Protein AF-A0A4Q7KQJ1-F1 (afdb_monomer)

Structure (mmCIF, N/CA/C/O backbone):
data_AF-A0A4Q7KQJ1-F1
#
_entry.id   AF-A0A4Q7KQJ1-F1
#
loop_
_atom_site.group_PDB
_atom_site.id
_atom_site.type_symbol
_atom_site.label_atom_id
_atom_site.label_alt_id
_atom_site.label_comp_id
_atom_site.label_asym_id
_atom_site.label_entity_id
_atom_site.label_seq_id
_atom_site.pdbx_PDB_ins_code
_atom_site.Cartn_x
_atom_site.Cartn_y
_atom_site.Cartn_z
_atom_site.occupancy
_atom_site.B_iso_or_equiv
_atom_site.auth_seq_id
_atom_site.auth_comp_id
_atom_site.auth_asym_id
_a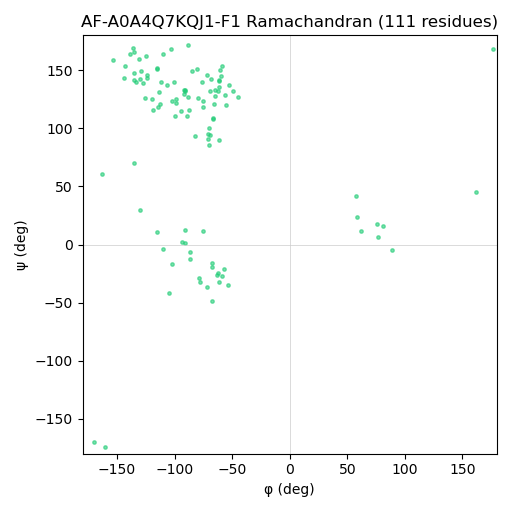tom_site.auth_atom_id
_atom_site.pdbx_PDB_model_num
ATOM 1 N N . MET A 1 1 ? -12.004 -11.099 1.642 1.00 87.38 1 MET A N 1
ATOM 2 C CA . MET A 1 1 ? -12.239 -9.748 2.227 1.00 87.38 1 MET A CA 1
ATOM 3 C C . MET A 1 1 ? -12.951 -8.860 1.208 1.00 87.38 1 MET A C 1
ATOM 5 O O . MET A 1 1 ? -12.922 -9.209 0.030 1.00 87.38 1 MET A O 1
ATOM 9 N N . ARG A 1 2 ? -13.606 -7.761 1.617 1.00 89.00 2 ARG A N 1
ATOM 10 C CA . ARG A 1 2 ? -14.163 -6.760 0.678 1.00 89.00 2 ARG A CA 1
ATOM 11 C C . ARG A 1 2 ? -13.246 -5.551 0.578 1.00 89.00 2 ARG A C 1
ATOM 13 O O . ARG A 1 2 ? -12.726 -5.112 1.598 1.00 89.00 2 ARG A O 1
ATOM 20 N N . LEU A 1 3 ? -13.080 -5.032 -0.637 1.00 92.94 3 LEU A N 1
ATOM 21 C CA . LEU A 1 3 ? -12.231 -3.882 -0.924 1.00 92.94 3 LEU A CA 1
ATOM 22 C C . LEU A 1 3 ? -13.070 -2.639 -1.218 1.00 92.94 3 LEU A C 1
ATOM 24 O O . LEU A 1 3 ? -14.028 -2.698 -1.988 1.00 92.94 3 LEU A O 1
ATOM 28 N N . THR A 1 4 ? -12.647 -1.512 -0.661 1.00 94.69 4 THR A N 1
ATOM 29 C CA . THR A 1 4 ? -13.136 -0.175 -0.997 1.00 94.69 4 THR A CA 1
ATOM 30 C C . THR A 1 4 ? -11.985 0.597 -1.626 1.00 94.69 4 THR A C 1
ATOM 32 O O . THR A 1 4 ? -10.957 0.797 -0.984 1.00 94.69 4 THR A O 1
ATOM 35 N N . PHE A 1 5 ? -12.137 1.016 -2.882 1.00 94.69 5 PHE A N 1
ATOM 36 C CA . PHE A 1 5 ? -11.133 1.827 -3.574 1.00 94.69 5 PHE A CA 1
ATOM 37 C C . PHE A 1 5 ? -10.983 3.192 -2.898 1.00 94.69 5 PHE A C 1
ATOM 39 O O . PHE A 1 5 ? -11.978 3.890 -2.708 1.00 94.69 5 PHE A O 1
ATOM 46 N N . LEU A 1 6 ? -9.746 3.565 -2.563 1.00 95.50 6 LEU A N 1
ATOM 47 C CA . LEU A 1 6 ? -9.429 4.875 -1.990 1.00 95.50 6 LEU A CA 1
ATOM 48 C C . LEU A 1 6 ? -8.756 5.794 -3.007 1.00 95.50 6 LEU A C 1
ATOM 50 O O . LEU A 1 6 ? -9.094 6.970 -3.095 1.00 95.50 6 LEU A O 1
ATOM 54 N N . GLY A 1 7 ? -7.831 5.259 -3.802 1.00 94.31 7 GLY A N 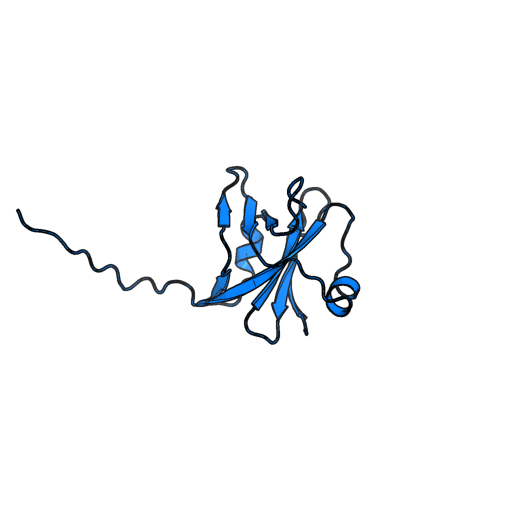1
ATOM 55 C CA . GLY A 1 7 ? -7.110 6.051 -4.789 1.00 94.31 7 GLY A CA 1
ATOM 56 C C . GLY A 1 7 ? -6.048 5.254 -5.529 1.00 94.31 7 GLY A C 1
ATOM 57 O O . GLY A 1 7 ? -5.696 4.139 -5.143 1.00 94.31 7 GLY A O 1
ATOM 58 N N . LYS A 1 8 ? -5.528 5.841 -6.607 1.00 93.25 8 LYS A N 1
ATOM 59 C CA . LYS A 1 8 ? -4.413 5.294 -7.382 1.00 93.25 8 LYS A CA 1
ATOM 60 C C . LYS A 1 8 ? -3.500 6.402 -7.875 1.00 93.25 8 LYS A C 1
ATOM 62 O O . LYS A 1 8 ? -3.954 7.514 -8.130 1.00 93.25 8 LYS A O 1
ATOM 67 N N . GLU A 1 9 ? -2.242 6.060 -8.096 1.00 90.62 9 GLU A N 1
ATOM 68 C CA . GLU A 1 9 ? -1.250 6.937 -8.708 1.00 90.62 9 GLU A CA 1
ATOM 69 C C . GLU A 1 9 ? -0.745 6.285 -9.992 1.00 90.62 9 GLU A C 1
ATOM 71 O O . GLU A 1 9 ? -0.271 5.155 -9.966 1.00 90.62 9 GLU A O 1
ATOM 76 N N . THR A 1 10 ? -0.827 6.978 -11.125 1.00 80.88 10 THR A N 1
ATOM 77 C CA . THR A 1 10 ? -0.357 6.439 -12.409 1.00 80.88 10 THR A CA 1
ATOM 78 C C . THR A 1 10 ? 1.024 7.005 -12.724 1.00 80.88 10 THR A C 1
ATOM 80 O O . THR A 1 10 ? 1.161 8.197 -12.995 1.00 80.88 10 THR A O 1
ATOM 83 N N . GLN A 1 11 ? 2.058 6.162 -12.676 1.00 69.88 11 GLN A N 1
ATOM 84 C CA . GLN A 1 11 ? 3.443 6.529 -13.003 1.00 69.88 11 GLN A CA 1
ATOM 85 C C . GLN A 1 11 ? 4.163 5.368 -13.693 1.00 69.88 11 GLN A C 1
ATOM 87 O O . GLN A 1 11 ? 3.950 4.210 -13.350 1.00 69.88 11 GLN A O 1
ATOM 92 N N . GLY A 1 12 ? 5.028 5.680 -14.666 1.00 63.44 12 GLY A N 1
ATOM 93 C CA . GLY A 1 12 ? 5.982 4.713 -15.228 1.00 63.44 12 GLY A CA 1
ATOM 94 C C . GLY A 1 12 ? 5.374 3.450 -15.853 1.00 63.44 12 GLY A C 1
ATOM 95 O O . GLY A 1 12 ? 6.054 2.434 -15.915 1.00 63.44 12 GLY A O 1
ATOM 96 N N . GLY A 1 13 ? 4.108 3.489 -16.289 1.00 67.81 13 GLY A N 1
ATOM 97 C CA . GLY A 1 13 ? 3.401 2.335 -16.864 1.00 67.81 13 GLY A CA 1
ATOM 98 C C . GLY A 1 13 ? 2.669 1.442 -15.854 1.00 67.81 13 GLY A C 1
ATOM 99 O O . GLY A 1 13 ? 1.947 0.545 -16.281 1.00 67.81 13 GLY A O 1
ATOM 100 N N . GLY A 1 14 ? 2.797 1.715 -14.551 1.00 74.25 14 GLY A N 1
ATOM 101 C CA . GLY A 1 14 ? 2.043 1.055 -13.481 1.00 74.25 14 GLY A CA 1
ATOM 102 C C . GLY A 1 14 ? 0.911 1.922 -12.925 1.00 74.25 14 GLY A C 1
ATOM 103 O O . GLY A 1 14 ? 0.809 3.123 -13.206 1.00 74.25 14 GLY A O 1
ATOM 104 N N . SER A 1 15 ? 0.041 1.314 -12.125 1.00 85.50 15 SER A N 1
ATOM 105 C CA . SER A 1 15 ? -1.009 2.012 -11.374 1.00 85.50 15 SER A CA 1
ATOM 106 C C . SER A 1 15 ? -1.088 1.504 -9.932 1.00 85.50 15 SER A C 1
ATOM 108 O O . SER A 1 15 ? -2.080 0.861 -9.573 1.00 85.50 15 SER A O 1
ATOM 110 N N . PRO A 1 16 ? -0.079 1.812 -9.087 1.00 91.75 16 PRO A N 1
ATOM 111 C CA . PRO A 1 16 ? -0.170 1.612 -7.647 1.00 91.75 16 PRO A CA 1
ATOM 112 C C . PRO A 1 16 ? -1.511 2.096 -7.101 1.00 91.75 16 PRO A C 1
ATOM 114 O O . PRO A 1 16 ? -1.923 3.232 -7.352 1.00 91.75 16 PRO A O 1
ATOM 117 N N . THR A 1 17 ? -2.200 1.217 -6.381 1.00 94.19 17 THR A N 1
ATOM 118 C CA . THR A 1 17 ? -3.589 1.418 -5.964 1.00 94.19 17 THR A CA 1
ATOM 119 C C . THR A 1 17 ? -3.750 1.080 -4.490 1.00 94.19 17 THR A C 1
ATOM 121 O O . THR A 1 17 ? -3.178 0.111 -3.988 1.00 94.19 17 THR A O 1
ATOM 124 N N . LEU A 1 18 ? -4.540 1.892 -3.795 1.00 95.81 18 LEU A N 1
ATOM 125 C CA . LEU A 1 18 ? -4.836 1.754 -2.381 1.00 95.81 18 LEU A CA 1
ATOM 126 C C . LEU A 1 18 ? -6.312 1.405 -2.175 1.00 95.81 18 LEU A C 1
ATOM 128 O O . LEU A 1 18 ? -7.207 2.077 -2.697 1.00 95.81 18 LEU A O 1
ATOM 132 N N . PHE A 1 19 ? -6.551 0.384 -1.357 1.00 95.69 19 PHE A N 1
ATOM 133 C CA . PHE A 1 19 ? -7.881 -0.055 -0.957 1.00 95.69 19 PHE A CA 1
ATOM 134 C C . PHE A 1 19 ? -7.984 -0.145 0.566 1.00 95.69 19 PHE A C 1
ATOM 136 O O . PHE A 1 19 ? -7.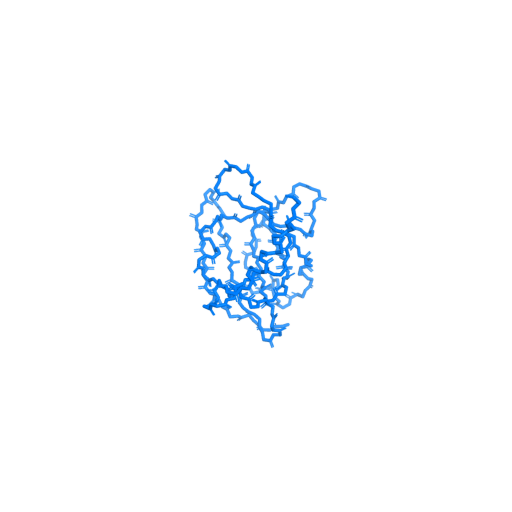081 -0.672 1.216 1.00 95.69 19 PHE A O 1
ATOM 143 N N . ALA A 1 20 ? -9.107 0.289 1.135 1.00 96.12 20 ALA A N 1
ATOM 144 C CA . ALA A 1 20 ? -9.518 -0.102 2.481 1.00 96.12 20 ALA A CA 1
ATOM 145 C C . A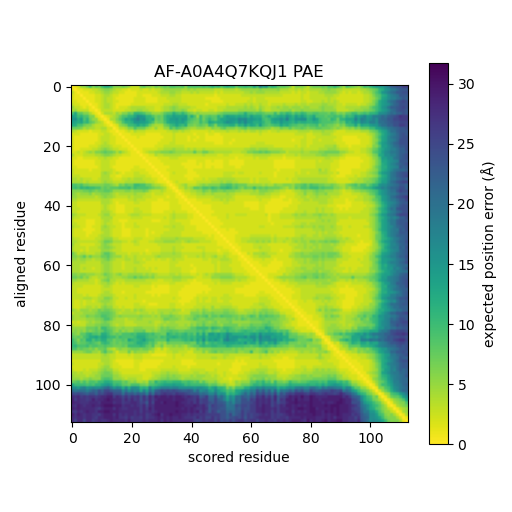LA A 1 20 ? -10.182 -1.481 2.450 1.00 96.12 20 ALA A C 1
ATOM 147 O O . ALA A 1 20 ? -10.808 -1.856 1.456 1.00 96.12 20 ALA A O 1
ATOM 148 N N . THR A 1 21 ? -10.074 -2.222 3.548 1.00 94.75 21 THR A N 1
ATOM 149 C CA . THR A 1 21 ? -10.794 -3.483 3.736 1.00 94.75 21 THR A CA 1
ATOM 150 C C . THR A 1 21 ? -11.885 -3.352 4.793 1.00 94.75 21 THR A C 1
ATOM 152 O O . THR A 1 21 ? -11.862 -2.468 5.651 1.00 94.75 21 THR A O 1
ATOM 155 N N . ASP A 1 22 ? -12.810 -4.309 4.810 1.00 93.06 22 ASP A N 1
ATOM 156 C CA . ASP A 1 22 ? -13.804 -4.449 5.876 1.00 93.06 22 ASP A CA 1
ATOM 157 C C . ASP A 1 22 ? -13.250 -5.039 7.190 1.00 93.06 22 ASP A C 1
ATOM 159 O O . ASP A 1 22 ? -14.022 -5.393 8.082 1.00 93.06 22 ASP A O 1
ATOM 163 N N . ARG A 1 23 ? -11.920 -5.145 7.341 1.00 92.75 23 ARG A N 1
ATOM 164 C CA . ARG A 1 23 ? -11.252 -5.789 8.489 1.00 92.75 23 ARG A CA 1
ATOM 165 C C . ARG A 1 23 ? -10.153 -4.937 9.138 1.00 92.75 23 ARG A C 1
ATOM 167 O O . ARG A 1 23 ? -9.228 -5.489 9.724 1.00 92.75 23 ARG A O 1
ATOM 174 N N . GLN A 1 24 ? -10.272 -3.606 9.086 1.00 93.44 24 GLN A N 1
ATOM 175 C CA . GLN A 1 24 ? -9.282 -2.666 9.654 1.00 93.44 24 GLN A CA 1
ATOM 176 C C . GLN A 1 24 ? -7.869 -2.873 9.076 1.00 93.44 24 GLN A C 1
ATOM 178 O O . GLN A 1 24 ? -6.857 -2.824 9.780 1.00 93.44 24 GLN A O 1
ATOM 183 N N . SER A 1 25 ? -7.797 -3.097 7.768 1.00 95.94 25 SER A N 1
ATOM 184 C CA . SER A 1 25 ? -6.547 -3.183 7.022 1.00 95.94 25 SER A CA 1
ATOM 185 C C . SER A 1 25 ? -6.644 -2.399 5.719 1.00 95.94 25 SER A C 1
ATOM 187 O O . SER A 1 25 ? -7.726 -1.992 5.287 1.00 95.94 25 SER A O 1
ATOM 189 N N . TYR A 1 26 ? -5.488 -2.171 5.114 1.00 96.69 26 TYR A N 1
ATOM 190 C CA . TYR A 1 26 ? -5.359 -1.677 3.757 1.00 96.69 26 TYR A CA 1
ATOM 191 C C . TYR A 1 26 ? -4.772 -2.773 2.883 1.00 96.69 26 TYR A C 1
ATOM 193 O O . TYR A 1 26 ? -3.835 -3.457 3.296 1.00 96.69 26 TYR A O 1
ATOM 201 N N . VAL A 1 27 ? -5.288 -2.901 1.666 1.00 95.69 27 VAL A N 1
ATOM 202 C CA . VAL A 1 27 ? -4.610 -3.626 0.592 1.00 95.69 27 VAL A CA 1
ATOM 203 C C . VAL A 1 27 ? -3.922 -2.597 -0.288 1.00 95.69 27 VAL A C 1
ATOM 205 O O . VAL A 1 27 ? -4.550 -1.652 -0.769 1.00 95.69 27 VAL A O 1
ATOM 208 N N . VAL A 1 28 ? -2.620 -2.778 -0.477 1.00 95.56 28 VAL A N 1
ATOM 209 C CA . VAL A 1 28 ? -1.769 -1.867 -1.235 1.00 95.56 28 VAL A CA 1
ATOM 210 C C . VAL A 1 28 ? -1.177 -2.623 -2.410 1.00 95.56 28 VAL A C 1
ATOM 212 O O . VAL A 1 28 ? -0.403 -3.561 -2.224 1.00 95.56 28 VAL A O 1
ATOM 215 N N . GLN A 1 29 ? -1.544 -2.205 -3.614 1.00 94.00 29 GLN A N 1
ATOM 216 C CA . GLN A 1 29 ? -0.946 -2.648 -4.865 1.00 94.00 29 GLN A CA 1
ATOM 217 C C . GLN A 1 29 ? 0.194 -1.701 -5.235 1.00 94.00 29 GLN A C 1
ATOM 219 O O . GLN A 1 29 ? 0.028 -0.480 -5.212 1.00 94.00 29 GLN A O 1
ATOM 224 N N . GLY A 1 30 ? 1.336 -2.264 -5.612 1.00 93.38 30 GLY A N 1
ATOM 225 C CA . GLY A 1 30 ? 2.493 -1.503 -6.067 1.00 93.38 30 GLY A CA 1
ATOM 226 C C . GLY A 1 30 ? 3.459 -2.362 -6.871 1.00 93.38 30 GLY A C 1
ATOM 227 O O . GLY A 1 30 ? 3.189 -3.530 -7.161 1.00 93.38 30 GLY A O 1
ATOM 228 N N . TRP A 1 31 ? 4.600 -1.786 -7.234 1.00 93.00 31 TRP A N 1
ATOM 229 C CA . TRP A 1 31 ? 5.612 -2.489 -8.017 1.00 93.00 31 TRP A CA 1
ATOM 230 C C . TRP A 1 31 ? 6.254 -3.612 -7.205 1.00 93.00 31 TRP A C 1
ATOM 232 O O . TRP A 1 31 ? 6.490 -3.479 -5.999 1.00 93.00 31 TRP A O 1
ATOM 242 N N . LYS A 1 32 ? 6.550 -4.728 -7.876 1.00 91.94 32 LYS A N 1
ATOM 243 C CA . LYS A 1 32 ? 7.303 -5.835 -7.283 1.00 91.94 32 LYS A CA 1
ATOM 244 C C . LYS A 1 32 ? 8.701 -5.366 -6.898 1.00 91.94 32 LYS A C 1
ATOM 246 O O . LYS A 1 32 ? 9.419 -4.788 -7.708 1.00 91.94 32 LYS A O 1
ATOM 251 N N . VAL A 1 33 ? 9.104 -5.700 -5.680 1.00 91.69 33 VAL A N 1
ATOM 252 C CA . VAL A 1 33 ? 10.499 -5.609 -5.251 1.00 91.69 33 VAL A CA 1
ATOM 253 C C . VAL A 1 33 ? 11.147 -6.961 -5.533 1.00 91.69 33 VAL A C 1
ATOM 255 O O . VAL A 1 33 ? 10.585 -7.997 -5.176 1.00 91.69 33 VAL A O 1
ATOM 258 N N . SER A 1 34 ? 12.300 -6.969 -6.203 1.00 89.19 34 SER A N 1
ATOM 259 C CA . SER A 1 34 ? 12.978 -8.205 -6.613 1.00 89.19 34 SER A CA 1
ATOM 260 C C . SER A 1 34 ? 13.113 -9.201 -5.459 1.00 89.19 34 SER A C 1
ATOM 262 O O . SER A 1 34 ? 13.525 -8.831 -4.360 1.00 89.19 34 SER A O 1
ATOM 264 N N . GLU A 1 35 ? 12.756 -10.460 -5.732 1.00 85.12 35 GLU A N 1
ATOM 265 C CA . GLU A 1 35 ? 12.838 -11.602 -4.803 1.00 85.12 35 GLU A CA 1
ATOM 266 C C . GLU A 1 35 ? 11.988 -11.484 -3.525 1.00 85.12 35 GLU A C 1
ATOM 268 O O . GLU A 1 35 ? 12.127 -12.292 -2.607 1.00 85.12 35 GLU A O 1
ATOM 273 N N . ARG A 1 36 ? 11.075 -10.507 -3.452 1.00 88.56 36 ARG A N 1
ATOM 274 C CA . ARG A 1 36 ? 10.250 -10.254 -2.267 1.00 88.56 36 ARG A CA 1
ATOM 275 C C . ARG A 1 36 ? 8.769 -10.239 -2.624 1.00 88.56 36 ARG A C 1
ATOM 277 O O . ARG A 1 36 ? 8.328 -9.498 -3.497 1.00 88.56 36 ARG A O 1
ATOM 284 N N . THR A 1 37 ? 7.987 -11.051 -1.921 1.00 88.38 37 THR A N 1
ATOM 285 C CA . THR A 1 37 ? 6.518 -11.087 -2.043 1.00 88.38 37 THR A CA 1
ATOM 286 C C . THR A 1 37 ? 5.822 -10.357 -0.898 1.00 88.38 37 THR A C 1
ATOM 288 O O . THR A 1 37 ? 4.651 -10.009 -1.012 1.00 88.38 37 THR A O 1
ATOM 291 N N . ASP A 1 38 ? 6.549 -10.097 0.186 1.00 93.81 38 ASP A N 1
ATOM 292 C CA . ASP A 1 38 ? 6.101 -9.473 1.431 1.00 93.81 38 ASP A CA 1
ATOM 293 C C . ASP A 1 38 ? 6.258 -7.946 1.429 1.00 93.81 38 ASP A C 1
ATOM 295 O O . ASP A 1 38 ? 6.160 -7.291 2.469 1.00 93.81 38 ASP A O 1
ATOM 299 N N . CYS A 1 39 ? 6.525 -7.353 0.266 1.00 95.69 39 CYS A N 1
ATOM 300 C CA . CYS A 1 39 ? 6.592 -5.911 0.120 1.00 95.69 39 CYS A CA 1
ATOM 301 C C . CYS A 1 39 ? 6.272 -5.440 -1.296 1.00 95.69 39 CYS A C 1
ATOM 303 O O . CYS A 1 39 ? 6.434 -6.171 -2.273 1.00 95.69 39 CYS A O 1
ATOM 305 N N . VAL A 1 40 ? 5.890 -4.173 -1.379 1.00 95.12 40 VAL A N 1
ATOM 306 C CA . VAL A 1 40 ? 5.628 -3.441 -2.619 1.00 95.12 40 VAL A CA 1
ATOM 307 C C . VAL A 1 40 ? 6.395 -2.129 -2.603 1.00 95.12 40 VAL A C 1
ATOM 309 O O . VAL A 1 40 ? 6.587 -1.535 -1.541 1.00 95.12 40 VAL A O 1
ATOM 312 N N . GLU A 1 41 ? 6.803 -1.647 -3.769 1.00 95.38 41 GLU A N 1
ATOM 313 C CA . GLU A 1 41 ? 7.213 -0.256 -3.933 1.00 95.38 41 GLU A CA 1
ATOM 314 C C . GLU A 1 41 ? 6.005 0.593 -4.352 1.00 95.38 41 GLU A C 1
ATOM 316 O O . GLU A 1 41 ? 5.243 0.214 -5.243 1.00 95.38 41 GLU A O 1
ATOM 321 N N . ILE A 1 42 ? 5.816 1.740 -3.699 1.00 95.00 42 ILE A N 1
ATOM 322 C CA . ILE A 1 42 ? 4.704 2.667 -3.938 1.00 95.00 42 ILE A CA 1
ATOM 323 C C . ILE A 1 42 ? 5.194 4.116 -4.005 1.00 95.00 42 ILE A C 1
ATOM 325 O O . ILE A 1 42 ? 6.132 4.477 -3.297 1.00 95.00 42 ILE A O 1
ATOM 329 N N . PRO A 1 43 ? 4.570 4.990 -4.809 1.00 94.38 43 PRO A N 1
ATOM 330 C CA . PRO A 1 43 ? 4.916 6.404 -4.823 1.00 94.38 43 PRO A CA 1
ATOM 331 C C . PRO A 1 43 ? 4.427 7.069 -3.532 1.00 94.38 43 PRO A C 1
ATOM 333 O O . PRO A 1 43 ? 3.350 6.742 -3.034 1.00 94.38 43 PRO A O 1
ATOM 336 N N . GLN A 1 44 ? 5.166 8.059 -3.022 1.00 92.12 44 GLN A N 1
ATOM 337 C CA . GLN A 1 44 ? 4.799 8.762 -1.782 1.00 92.12 44 GLN A CA 1
ATOM 338 C C . GLN A 1 44 ? 3.372 9.329 -1.804 1.00 92.12 44 GLN A C 1
ATOM 340 O O . GLN A 1 44 ? 2.672 9.304 -0.796 1.00 92.12 44 GLN A O 1
ATOM 345 N N . ARG A 1 45 ? 2.921 9.790 -2.980 1.00 92.56 45 ARG A N 1
ATOM 346 C CA . ARG A 1 45 ? 1.597 10.393 -3.173 1.00 92.56 45 ARG A CA 1
ATOM 347 C C . ARG A 1 45 ? 0.459 9.417 -2.898 1.00 92.56 45 ARG A C 1
ATOM 349 O O . ARG A 1 45 ? -0.606 9.855 -2.479 1.00 92.56 45 ARG A O 1
ATOM 356 N N . LEU A 1 46 ? 0.698 8.111 -3.045 1.00 94.81 46 LEU A N 1
ATOM 357 C CA . LEU A 1 46 ? -0.319 7.097 -2.783 1.00 94.81 46 LEU A CA 1
ATOM 358 C C . LEU A 1 46 ? -0.784 7.124 -1.318 1.00 94.81 46 LEU A C 1
ATOM 360 O O . LEU A 1 46 ? -1.957 6.891 -1.043 1.00 94.81 46 LEU A O 1
ATOM 364 N N . LEU A 1 47 ? 0.112 7.469 -0.385 1.00 93.25 47 LEU A N 1
ATOM 365 C CA . LEU A 1 47 ? -0.208 7.575 1.042 1.00 93.25 47 LEU A CA 1
ATOM 366 C C . LEU A 1 47 ? -1.166 8.736 1.352 1.00 93.25 47 LEU A C 1
ATOM 368 O O . LEU A 1 47 ? -1.831 8.710 2.382 1.00 93.25 47 LEU A O 1
ATOM 372 N N . GLY A 1 48 ? -1.290 9.721 0.457 1.00 93.81 48 GLY A N 1
ATOM 373 C CA . GLY A 1 48 ? -2.264 10.806 0.589 1.00 93.81 48 GLY A CA 1
ATOM 374 C C . GLY A 1 48 ? -3.723 10.353 0.458 1.00 93.81 48 GLY A C 1
ATOM 375 O O . GLY A 1 48 ? -4.615 11.090 0.860 1.00 93.81 48 GLY A O 1
ATOM 376 N N . HIS A 1 49 ? -3.968 9.144 -0.064 1.00 96.31 49 HIS A N 1
ATOM 377 C CA . HIS A 1 49 ? -5.308 8.557 -0.199 1.00 96.31 49 HIS A CA 1
ATOM 378 C C . HIS A 1 49 ? -5.725 7.711 1.012 1.00 96.31 49 HIS A C 1
ATOM 380 O O . HIS A 1 49 ? -6.804 7.122 1.000 1.00 96.31 49 HIS A O 1
ATOM 386 N N . LEU A 1 50 ? -4.884 7.601 2.047 1.00 95.81 50 LEU A N 1
ATOM 387 C CA . LEU A 1 50 ? -5.262 6.923 3.290 1.00 95.81 50 LEU A CA 1
ATOM 388 C C . LEU A 1 50 ? -6.464 7.617 3.933 1.00 95.81 50 LEU A C 1
ATOM 390 O O . LEU A 1 50 ? -6.638 8.832 3.822 1.00 95.81 50 LEU A O 1
ATOM 394 N N . GLU A 1 51 ? -7.281 6.852 4.656 1.00 95.12 51 GLU A N 1
ATOM 395 C CA . GLU A 1 51 ? -8.399 7.453 5.378 1.00 95.12 51 GLU A CA 1
ATOM 396 C C . GLU A 1 51 ? -7.876 8.464 6.421 1.00 95.12 51 GLU A C 1
ATOM 398 O O . GLU A 1 51 ? -6.862 8.196 7.084 1.00 95.12 51 GLU A O 1
ATOM 403 N N . PRO A 1 52 ? -8.547 9.616 6.602 1.00 93.44 52 PRO A N 1
ATOM 404 C CA . PRO A 1 52 ? -8.093 10.651 7.524 1.00 93.44 52 PRO A CA 1
ATOM 405 C C . PRO A 1 52 ? -7.829 10.122 8.938 1.00 93.44 52 PRO A C 1
ATOM 407 O O . PRO A 1 52 ? -8.616 9.352 9.488 1.00 93.44 52 PRO A O 1
ATOM 410 N N . GLY A 1 53 ? -6.719 10.559 9.540 1.00 93.00 53 GLY A N 1
ATOM 411 C CA . GLY A 1 53 ? -6.331 10.161 10.897 1.00 93.00 53 GLY A CA 1
ATOM 412 C C . GLY A 1 53 ? -5.756 8.747 11.004 1.00 93.00 53 GLY A C 1
ATOM 413 O O . GLY A 1 53 ? -5.719 8.185 12.099 1.00 93.00 53 GLY A O 1
ATOM 414 N N . THR A 1 54 ? -5.317 8.148 9.894 1.00 94.69 54 THR A N 1
ATOM 415 C CA . THR A 1 54 ? -4.817 6.769 9.872 1.00 94.69 54 THR A CA 1
ATOM 416 C C . THR A 1 54 ? -3.472 6.662 9.159 1.00 94.69 54 THR A C 1
ATOM 418 O O . THR A 1 54 ? -3.086 7.533 8.383 1.00 94.69 54 THR A O 1
ATOM 421 N N . CYS A 1 55 ? -2.746 5.582 9.428 1.00 93.88 55 CYS A N 1
ATOM 422 C CA . CYS A 1 55 ? -1.498 5.234 8.767 1.00 93.88 55 CYS A CA 1
ATOM 423 C C . CYS A 1 55 ? -1.432 3.730 8.461 1.00 93.88 55 CYS A C 1
ATOM 425 O O . CYS A 1 55 ? -2.204 2.922 8.991 1.00 93.88 55 CYS A O 1
ATOM 427 N N . VAL A 1 56 ? -0.503 3.347 7.582 1.00 95.12 56 VAL A N 1
ATOM 428 C CA . VAL A 1 56 ? -0.216 1.937 7.283 1.00 95.12 56 VAL A CA 1
ATOM 429 C C . VAL A 1 56 ? 0.606 1.299 8.403 1.00 95.12 56 VAL A C 1
ATOM 431 O O . VAL A 1 56 ? 1.514 1.903 8.967 1.00 95.12 56 VAL A O 1
ATOM 434 N N . GLY A 1 57 ? 0.284 0.053 8.733 1.00 91.44 57 GLY A N 1
ATOM 435 C CA . GLY A 1 57 ? 0.857 -0.665 9.866 1.00 91.44 57 GLY A CA 1
ATOM 436 C C . GLY A 1 57 ? 2.168 -1.398 9.597 1.00 91.44 57 GLY A C 1
ATOM 437 O O . GLY A 1 57 ? 2.736 -1.920 10.559 1.00 91.44 57 GLY A O 1
ATOM 438 N N . GLY A 1 58 ? 2.623 -1.436 8.342 1.00 90.88 58 GLY A N 1
ATOM 439 C CA . GLY A 1 58 ? 3.868 -2.066 7.901 1.00 90.88 58 GLY A CA 1
ATOM 440 C C . GLY A 1 58 ? 5.085 -1.140 7.955 1.00 90.88 58 GLY A C 1
ATOM 441 O O . GLY A 1 58 ? 4.961 0.062 8.188 1.00 90.88 58 GLY A O 1
ATOM 442 N N . SER A 1 59 ? 6.274 -1.698 7.726 1.00 93.69 59 SER A N 1
ATOM 443 C CA . SER A 1 59 ? 7.507 -0.913 7.660 1.00 93.69 59 SER A CA 1
ATOM 444 C C . SER A 1 59 ? 7.569 -0.165 6.332 1.00 93.69 59 SER A C 1
ATOM 446 O O . SER A 1 59 ? 7.531 -0.786 5.271 1.00 93.69 59 SER A O 1
ATOM 448 N N . LEU A 1 60 ? 7.705 1.157 6.399 1.00 94.62 60 LEU A N 1
ATOM 449 C CA . LEU A 1 60 ? 7.973 2.028 5.256 1.00 94.62 60 LEU A CA 1
ATOM 450 C C . LEU A 1 60 ? 9.468 2.349 5.208 1.00 94.62 60 LEU A C 1
ATOM 452 O O . LEU A 1 60 ? 10.017 2.900 6.161 1.00 94.62 60 LEU A O 1
ATOM 456 N N . ARG A 1 61 ? 10.127 2.019 4.097 1.00 95.75 61 ARG A N 1
ATOM 457 C CA . ARG A 1 61 ? 11.512 2.416 3.811 1.00 95.75 61 ARG A CA 1
ATOM 458 C C . ARG A 1 61 ? 11.527 3.383 2.635 1.00 95.75 61 ARG A C 1
ATOM 460 O O . ARG A 1 61 ? 11.097 3.006 1.550 1.00 95.75 61 ARG A O 1
ATOM 467 N N . ASP A 1 62 ? 12.052 4.586 2.842 1.00 94.81 62 ASP A N 1
ATOM 468 C CA . ASP A 1 62 ? 12.283 5.549 1.759 1.00 94.81 62 ASP A CA 1
ATOM 469 C C . ASP A 1 62 ? 13.346 5.014 0.786 1.00 94.81 62 ASP A C 1
ATOM 471 O O . ASP A 1 62 ? 14.392 4.508 1.205 1.00 94.81 62 ASP A O 1
ATOM 475 N N . THR A 1 63 ? 13.067 5.092 -0.513 1.00 93.25 63 THR A N 1
ATOM 476 C CA . THR A 1 63 ? 14.014 4.722 -1.575 1.00 93.25 63 THR A CA 1
ATOM 477 C C . THR A 1 63 ? 14.936 5.876 -1.973 1.00 93.25 63 THR A C 1
ATOM 479 O O . THR A 1 63 ? 15.898 5.662 -2.712 1.00 93.25 63 THR A O 1
ATOM 482 N N . GLY A 1 64 ? 14.632 7.103 -1.537 1.00 92.94 64 GLY A N 1
ATOM 483 C CA . GLY A 1 64 ? 15.291 8.339 -1.959 1.00 92.94 64 GLY A CA 1
ATOM 484 C C . GLY A 1 64 ? 14.865 8.824 -3.349 1.00 92.94 64 GLY A C 1
ATOM 485 O O . GLY A 1 64 ? 15.452 9.765 -3.877 1.00 92.94 64 GLY A O 1
ATOM 486 N N . ARG A 1 65 ? 13.863 8.186 -3.972 1.00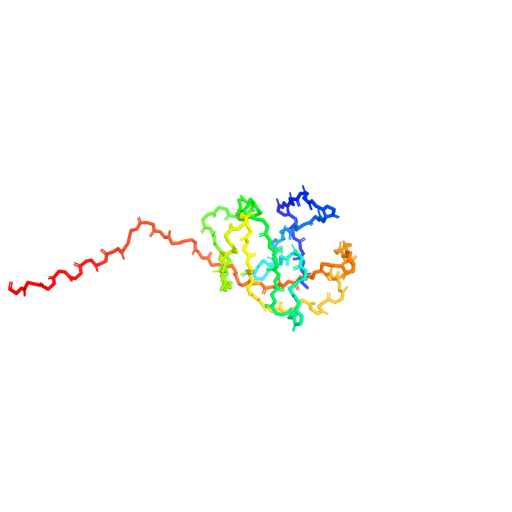 89.75 65 ARG A N 1
ATOM 487 C CA . ARG A 1 65 ? 13.397 8.486 -5.343 1.00 89.75 65 ARG A CA 1
ATOM 488 C C . ARG A 1 65 ? 11.968 9.029 -5.390 1.00 89.75 65 ARG A C 1
ATOM 490 O O . ARG A 1 65 ? 11.377 9.121 -6.461 1.00 89.75 65 ARG A O 1
ATOM 497 N N . GLY A 1 66 ? 11.400 9.375 -4.234 1.00 90.44 66 GLY A N 1
ATOM 498 C CA . GLY A 1 66 ? 9.990 9.757 -4.107 1.00 90.44 66 GLY A CA 1
ATOM 499 C C . GLY A 1 66 ? 9.027 8.564 -4.037 1.00 90.44 66 GLY A C 1
ATOM 500 O O . GLY A 1 66 ? 7.818 8.739 -4.216 1.00 90.44 66 GLY A O 1
ATOM 501 N N . SER A 1 67 ? 9.554 7.368 -3.769 1.00 93.69 67 SER A N 1
ATOM 502 C CA . SER A 1 67 ? 8.810 6.137 -3.512 1.00 93.69 67 SER A CA 1
ATOM 503 C C . SER A 1 67 ? 9.215 5.527 -2.168 1.00 93.69 67 SER A C 1
ATOM 505 O O . SER A 1 67 ? 10.262 5.842 -1.605 1.00 93.69 67 SER A O 1
ATOM 507 N N . PHE A 1 68 ? 8.376 4.634 -1.656 1.00 95.50 68 PHE A N 1
ATOM 508 C CA . PHE A 1 68 ? 8.635 3.848 -0.461 1.00 95.50 68 PHE A CA 1
ATOM 509 C C . PHE A 1 68 ? 8.511 2.364 -0.770 1.00 95.50 68 PHE A C 1
ATOM 511 O O . PHE A 1 68 ? 7.608 1.954 -1.495 1.00 95.50 68 PHE A O 1
ATOM 518 N N . VAL A 1 69 ? 9.358 1.551 -0.144 1.00 96.56 69 VAL A N 1
ATOM 519 C CA . VAL A 1 69 ? 9.119 0.113 -0.009 1.00 96.56 69 VAL A CA 1
ATOM 520 C C . VAL A 1 69 ? 8.293 -0.110 1.253 1.00 96.56 69 VAL A C 1
ATOM 522 O O . VAL A 1 69 ? 8.762 0.175 2.357 1.00 96.56 69 VAL A O 1
ATOM 525 N N . LEU A 1 70 ? 7.075 -0.615 1.085 1.00 97.19 70 LEU A N 1
ATOM 526 C CA . LEU A 1 70 ? 6.146 -0.959 2.157 1.00 97.19 70 LEU A CA 1
ATOM 527 C C . LEU A 1 70 ? 6.140 -2.473 2.368 1.00 97.19 70 LEU A C 1
ATOM 529 O O . LEU A 1 70 ? 5.844 -3.214 1.432 1.00 97.19 70 LEU A O 1
ATOM 533 N N . SER A 1 71 ? 6.426 -2.936 3.587 1.00 97.06 71 SER A N 1
ATOM 534 C CA . SER A 1 71 ? 6.241 -4.343 3.959 1.00 97.06 71 SER A CA 1
ATOM 535 C C . SER A 1 71 ? 4.811 -4.645 4.406 1.00 97.06 71 SER A C 1
ATOM 537 O O . SER A 1 71 ? 4.139 -3.802 5.000 1.00 97.06 71 SER A O 1
ATOM 539 N N . GLY A 1 72 ? 4.355 -5.869 4.160 1.00 96.31 72 GLY A N 1
ATOM 540 C CA . GLY A 1 72 ? 3.037 -6.346 4.560 1.00 96.31 72 GLY A CA 1
ATOM 541 C C . GLY A 1 72 ? 2.883 -7.850 4.367 1.00 96.31 72 GLY A C 1
ATOM 542 O O . GLY A 1 72 ? 3.849 -8.569 4.127 1.00 96.31 72 GLY A O 1
ATOM 543 N N . GLN A 1 73 ? 1.657 -8.341 4.508 1.00 95.50 73 GLN A N 1
ATOM 544 C CA . GLN A 1 73 ? 1.328 -9.736 4.235 1.00 95.50 73 GLN A CA 1
ATOM 545 C C . GLN A 1 73 ? 0.954 -9.896 2.760 1.00 95.50 73 GLN A C 1
ATOM 547 O O . GLN A 1 73 ? 0.077 -9.170 2.302 1.00 95.50 73 GLN A O 1
ATOM 552 N N . PRO A 1 74 ? 1.566 -10.820 2.002 1.00 94.25 74 PRO A N 1
ATOM 553 C CA . PRO A 1 74 ? 1.169 -11.060 0.618 1.00 94.25 74 PRO A CA 1
ATOM 554 C C . PRO A 1 74 ? -0.320 -11.410 0.536 1.00 94.25 74 PRO A C 1
ATOM 556 O O . PRO A 1 74 ? -0.796 -12.306 1.240 1.00 94.25 74 PRO A O 1
ATOM 559 N N . VAL A 1 75 ? -1.066 -10.727 -0.331 1.00 92.19 75 VAL A N 1
ATOM 560 C CA . VAL A 1 75 ? -2.485 -11.044 -0.517 1.00 92.19 75 VAL A CA 1
ATOM 561 C C . VAL A 1 75 ? -2.605 -12.325 -1.336 1.00 92.19 75 VAL A C 1
ATOM 563 O O . VAL A 1 75 ? -2.193 -12.386 -2.490 1.00 92.19 75 VAL A O 1
ATOM 566 N N . THR A 1 76 ? -3.206 -13.351 -0.740 1.00 86.75 76 THR A N 1
ATOM 567 C CA . THR A 1 76 ? -3.460 -14.650 -1.390 1.00 86.75 76 THR A CA 1
ATOM 568 C C . THR A 1 76 ? -4.945 -14.903 -1.662 1.00 86.75 76 THR A C 1
ATOM 570 O O . THR A 1 76 ? -5.303 -15.899 -2.287 1.00 86.75 76 THR A O 1
ATOM 573 N N . ASP A 1 77 ? -5.827 -13.996 -1.229 1.00 86.62 77 ASP A N 1
ATOM 574 C CA . ASP A 1 77 ? -7.271 -14.105 -1.445 1.00 86.62 77 ASP A CA 1
ATOM 575 C C . ASP A 1 77 ? -7.602 -13.966 -2.941 1.00 86.62 77 ASP A C 1
ATOM 577 O O . ASP A 1 77 ? -7.553 -12.880 -3.520 1.00 86.62 77 ASP A O 1
ATOM 581 N N . HIS A 1 78 ? -7.982 -15.076 -3.573 1.00 80.94 78 HIS A N 1
ATOM 582 C CA . HIS A 1 78 ? -8.317 -15.119 -4.996 1.00 80.94 78 HIS A CA 1
ATOM 583 C C . HIS A 1 78 ? -9.463 -14.181 -5.398 1.00 80.94 78 HIS A C 1
ATOM 585 O O . HIS A 1 78 ? -9.519 -13.769 -6.555 1.00 80.94 78 HIS A O 1
ATOM 591 N N . GLN A 1 79 ? -10.390 -13.848 -4.494 1.00 81.44 79 GLN A N 1
ATOM 592 C CA . GLN A 1 79 ? -11.464 -12.900 -4.807 1.00 81.44 79 GLN A CA 1
ATOM 593 C C . GLN A 1 79 ? -10.920 -11.476 -4.920 1.00 81.44 79 GLN A C 1
ATOM 595 O O . GLN A 1 79 ? -11.345 -10.735 -5.802 1.00 81.44 79 GLN A O 1
ATOM 600 N N . VAL A 1 80 ? -9.941 -11.120 -4.085 1.00 85.38 80 VAL A N 1
ATOM 601 C CA . VAL A 1 80 ? -9.220 -9.843 -4.177 1.00 85.38 80 VAL A CA 1
ATOM 602 C C . VAL A 1 80 ? -8.374 -9.804 -5.444 1.00 85.38 80 VAL A C 1
ATOM 604 O O . VAL A 1 80 ? -8.487 -8.865 -6.226 1.00 85.38 80 VAL A O 1
ATOM 607 N N . LEU A 1 81 ? -7.603 -10.862 -5.702 1.00 83.38 81 LEU A N 1
ATOM 608 C CA . LEU A 1 81 ? -6.740 -10.951 -6.883 1.00 83.38 81 LEU A CA 1
ATOM 609 C C . LEU A 1 81 ? -7.519 -10.911 -8.208 1.00 83.38 81 LEU A C 1
ATOM 611 O O . LEU A 1 81 ? -6.967 -10.510 -9.222 1.00 83.38 81 LEU A O 1
ATOM 615 N N . LYS A 1 82 ? -8.800 -11.301 -8.222 1.00 80.44 82 LYS A N 1
ATOM 616 C CA . LYS A 1 82 ? -9.676 -11.148 -9.398 1.00 80.44 82 LYS A CA 1
ATOM 617 C C . LYS A 1 82 ? -10.225 -9.732 -9.572 1.00 80.44 82 LYS A C 1
ATOM 619 O O . LYS A 1 82 ? -10.539 -9.348 -10.694 1.00 80.44 82 LYS A O 1
ATOM 624 N N . GLN A 1 83 ? -10.400 -8.988 -8.480 1.00 75.69 83 GLN A N 1
ATOM 625 C CA . GLN A 1 83 ? -10.881 -7.602 -8.516 1.00 75.69 83 GLN A CA 1
ATOM 626 C C . GLN A 1 83 ? -9.769 -6.633 -8.918 1.00 75.69 83 GLN A C 1
ATOM 628 O O . GLN A 1 83 ? -10.032 -5.621 -9.566 1.00 75.69 83 GLN A O 1
ATOM 633 N N . ILE A 1 84 ? -8.532 -6.952 -8.544 1.00 75.50 84 ILE A N 1
ATOM 634 C CA . ILE A 1 84 ? -7.355 -6.171 -8.889 1.00 75.50 84 ILE A CA 1
ATOM 635 C C . ILE A 1 84 ? -6.810 -6.693 -10.222 1.00 75.50 84 ILE A C 1
ATOM 637 O O . ILE A 1 84 ? -6.275 -7.793 -10.297 1.00 75.50 84 ILE A O 1
ATOM 641 N N . ALA A 1 85 ? -6.922 -5.906 -11.292 1.00 69.69 85 ALA A N 1
ATOM 642 C CA . ALA A 1 85 ? -6.205 -6.198 -12.529 1.00 69.69 85 ALA A CA 1
ATOM 643 C C . ALA A 1 85 ? -4.711 -5.921 -12.299 1.00 69.69 85 ALA A C 1
ATOM 645 O O . ALA A 1 85 ? -4.280 -4.773 -12.375 1.00 69.69 85 ALA A O 1
ATOM 646 N N . MET A 1 86 ? -3.945 -6.958 -11.954 1.00 69.50 86 MET A N 1
ATOM 647 C CA . MET A 1 86 ? -2.523 -6.844 -11.626 1.00 69.50 86 MET A CA 1
ATOM 648 C C . MET A 1 86 ? -1.661 -7.133 -12.858 1.00 69.50 86 MET A C 1
ATOM 650 O O . MET A 1 86 ? -1.659 -8.269 -13.335 1.00 69.50 86 MET A O 1
ATOM 654 N N . PRO A 1 87 ? -0.907 -6.149 -13.373 1.00 75.69 87 PRO A N 1
ATOM 655 C CA . PRO A 1 87 ? 0.167 -6.415 -14.318 1.00 75.69 87 PRO A CA 1
ATOM 656 C C . PRO A 1 87 ? 1.221 -7.352 -13.711 1.00 75.69 87 PRO A C 1
ATOM 658 O O . PRO A 1 87 ? 1.467 -7.324 -12.506 1.00 75.69 87 PRO A O 1
ATOM 661 N N . ASP A 1 88 ? 1.934 -8.107 -14.551 1.00 78.19 88 ASP A N 1
ATOM 662 C CA . ASP A 1 88 ? 2.964 -9.064 -14.108 1.00 78.19 88 ASP A CA 1
ATOM 663 C C . ASP A 1 88 ? 4.089 -8.435 -13.266 1.00 78.19 88 ASP A C 1
ATOM 665 O O . ASP A 1 88 ? 4.778 -9.136 -12.523 1.00 78.19 88 ASP A O 1
ATOM 669 N N . HIS A 1 89 ? 4.289 -7.121 -13.367 1.00 81.50 89 HIS A N 1
ATOM 670 C CA . HIS A 1 89 ? 5.305 -6.365 -12.634 1.00 81.50 89 HIS A CA 1
ATOM 671 C C . HIS A 1 89 ? 4.801 -5.756 -11.313 1.00 81.50 89 HIS A C 1
ATOM 673 O O . HIS A 1 89 ? 5.571 -5.095 -10.615 1.00 81.50 89 HIS A O 1
ATOM 679 N N . GLU A 1 90 ? 3.544 -5.990 -10.938 1.00 84.00 90 GLU A N 1
ATOM 680 C CA . GLU A 1 90 ? 2.952 -5.491 -9.696 1.00 84.00 90 GLU A CA 1
ATOM 681 C C . GLU A 1 90 ? 2.574 -6.636 -8.750 1.00 84.00 90 GLU A C 1
ATOM 683 O O . GLU A 1 90 ? 2.293 -7.765 -9.153 1.00 84.00 90 GLU A O 1
ATOM 688 N N . THR A 1 91 ? 2.611 -6.355 -7.453 1.00 91.69 91 THR A N 1
ATOM 689 C CA . THR A 1 91 ? 2.139 -7.255 -6.398 1.00 91.69 91 THR A CA 1
ATOM 690 C C . THR A 1 91 ? 1.321 -6.458 -5.383 1.00 91.69 91 THR A C 1
ATOM 692 O O . THR A 1 91 ? 1.256 -5.229 -5.456 1.00 91.69 91 THR A O 1
ATOM 695 N N . CYS A 1 92 ? 0.630 -7.140 -4.472 1.00 93.69 92 CYS A N 1
ATOM 696 C CA . CYS A 1 92 ? -0.149 -6.486 -3.436 1.00 93.69 92 CYS A CA 1
ATOM 697 C C . CYS A 1 92 ? 0.074 -7.127 -2.073 1.00 93.69 92 CYS A C 1
ATOM 699 O O . CYS A 1 92 ? 0.208 -8.345 -1.932 1.00 93.69 92 CYS A O 1
ATOM 701 N N . VAL A 1 93 ? 0.118 -6.263 -1.066 1.00 95.81 93 VAL A N 1
ATOM 702 C CA . VAL A 1 93 ? 0.256 -6.644 0.334 1.00 95.81 93 VAL A CA 1
ATOM 703 C C . VAL A 1 93 ? -0.895 -6.069 1.144 1.00 95.81 93 VAL A C 1
ATOM 705 O O . VAL A 1 93 ? -1.382 -4.970 0.880 1.00 95.81 93 VAL A O 1
ATOM 708 N N . GLU A 1 94 ? -1.320 -6.814 2.150 1.00 96.62 94 GLU A N 1
ATOM 709 C CA . GLU A 1 94 ? -2.207 -6.356 3.201 1.00 96.62 94 GLU A CA 1
ATOM 710 C C . GLU A 1 94 ? -1.377 -5.810 4.368 1.00 96.62 94 GLU A C 1
ATOM 712 O O . GLU A 1 94 ? -0.426 -6.441 4.840 1.00 96.62 94 GLU A O 1
ATOM 717 N N . VAL A 1 95 ? -1.748 -4.632 4.858 1.00 96.69 95 VAL A N 1
ATOM 718 C CA . VAL A 1 95 ? -1.141 -3.990 6.026 1.00 96.69 95 VAL A CA 1
ATOM 719 C C . VAL A 1 95 ? -2.225 -3.558 6.998 1.00 96.69 95 VAL A C 1
ATOM 721 O O . VAL A 1 95 ? -3.290 -3.097 6.599 1.00 96.69 95 VAL A O 1
ATOM 724 N N . THR A 1 96 ? -1.966 -3.681 8.298 1.00 96.06 96 THR A N 1
ATOM 725 C CA . THR A 1 96 ? -2.920 -3.229 9.317 1.00 96.06 96 THR A CA 1
ATOM 726 C C . THR A 1 96 ? -3.158 -1.728 9.191 1.00 96.06 96 THR A C 1
ATOM 728 O O . THR A 1 96 ? -2.219 -0.968 8.964 1.00 96.06 96 THR A O 1
ATOM 731 N N . LYS A 1 97 ? -4.392 -1.279 9.385 1.00 94.94 97 LYS A N 1
ATOM 732 C CA . LYS A 1 97 ? -4.702 0.139 9.549 1.00 94.94 97 LYS A CA 1
ATOM 733 C C . LYS A 1 97 ? -4.386 0.541 10.989 1.00 94.94 97 LYS A C 1
ATOM 735 O O . LYS A 1 97 ? -4.865 -0.095 11.925 1.00 94.94 97 LYS A O 1
ATOM 740 N N . LYS A 1 98 ? -3.577 1.580 11.179 1.00 92.56 98 LYS A N 1
ATOM 741 C CA . LYS A 1 98 ? -3.244 2.130 12.501 1.00 92.56 98 LYS A CA 1
ATOM 742 C C . LYS A 1 98 ? -3.776 3.559 12.629 1.00 92.56 98 LYS A C 1
ATOM 744 O O . LYS A 1 98 ? -3.905 4.238 11.610 1.00 92.56 98 LYS A O 1
ATOM 749 N N . PRO A 1 99 ? -4.098 4.035 13.843 1.00 89.75 99 PRO A N 1
ATOM 750 C CA . PRO A 1 99 ? -4.313 5.459 14.060 1.00 89.75 99 PRO A CA 1
ATOM 751 C C . PRO A 1 99 ? -3.023 6.215 13.730 1.00 89.75 99 PRO A C 1
ATOM 753 O O . PRO A 1 99 ? -1.932 5.780 14.110 1.00 89.75 99 PRO A O 1
ATOM 756 N N . ALA A 1 100 ? -3.145 7.327 13.005 1.00 83.44 100 ALA A N 1
ATOM 757 C CA . ALA A 1 100 ? -2.015 8.213 12.773 1.00 83.44 100 ALA A CA 1
ATOM 758 C C . ALA A 1 100 ? -1.489 8.713 14.130 1.00 83.44 100 ALA A C 1
ATOM 760 O O . ALA A 1 100 ? -2.290 8.913 15.050 1.00 83.44 100 ALA A O 1
ATOM 761 N N . PRO A 1 101 ? -0.168 8.911 14.283 1.00 75.38 101 PRO A N 1
ATOM 762 C CA . PRO A 1 101 ? 0.371 9.494 15.499 1.00 75.38 101 PRO A CA 1
ATOM 763 C C . PRO A 1 101 ? -0.317 10.837 15.745 1.00 75.38 101 PRO A C 1
ATOM 765 O O . PRO A 1 101 ? -0.254 11.734 14.907 1.00 75.38 101 PRO A O 1
ATOM 768 N N . THR A 1 102 ? -0.996 10.980 16.878 1.00 70.69 102 THR A N 1
ATOM 769 C CA . THR A 1 102 ? -1.416 12.298 17.348 1.00 70.69 102 THR A CA 1
ATOM 770 C C . THR A 1 102 ? -0.156 13.078 17.691 1.00 70.69 102 THR A C 1
ATOM 772 O O . THR A 1 102 ? 0.621 12.632 18.540 1.00 70.69 102 THR A O 1
ATOM 775 N N . GLU A 1 103 ? 0.062 14.223 17.046 1.00 58.75 103 GLU A N 1
ATOM 776 C CA . GLU A 1 103 ? 1.093 15.177 17.456 1.00 58.75 103 GLU A CA 1
ATOM 777 C C . GLU A 1 103 ? 0.760 15.669 18.874 1.00 58.75 103 GLU A C 1
ATOM 779 O O . GLU A 1 103 ? -0.035 16.586 19.060 1.00 58.75 103 GLU A O 1
ATOM 784 N N . GLY A 1 104 ? 1.263 14.972 19.898 1.00 57.62 104 GLY A N 1
ATOM 785 C CA . GLY A 1 104 ? 0.849 15.238 21.275 1.00 57.62 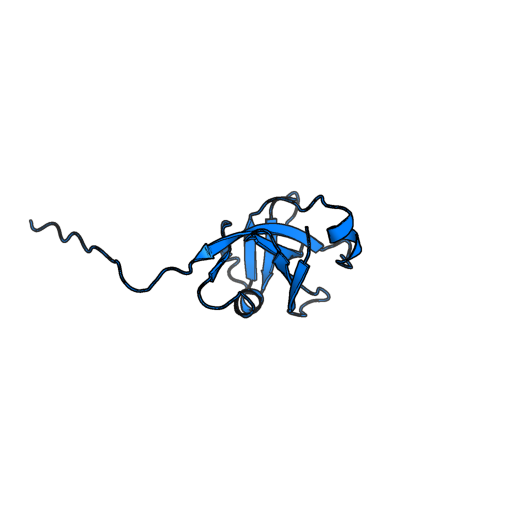104 GLY A CA 1
ATOM 786 C C . GLY A 1 104 ? 1.137 14.140 22.296 1.00 57.62 104 GLY A C 1
ATOM 787 O O . GLY A 1 104 ? 0.266 13.830 23.098 1.00 57.62 104 GLY A O 1
ATOM 788 N N . SER A 1 105 ? 2.331 13.538 22.299 1.00 51.41 105 SER A N 1
ATOM 789 C CA . SER A 1 105 ? 2.888 12.912 23.515 1.00 51.41 105 SER A CA 1
ATOM 790 C C . SER A 1 105 ? 4.394 12.681 23.367 1.00 51.41 105 SER A C 1
ATOM 792 O O . SER A 1 105 ? 4.897 11.562 23.363 1.00 51.41 105 SER A O 1
ATOM 794 N N . GLY A 1 106 ? 5.140 13.768 23.173 1.00 47.41 106 GLY A N 1
ATOM 795 C CA . GLY A 1 106 ? 6.576 13.755 23.416 1.00 47.41 106 GLY A CA 1
ATOM 796 C C . GLY A 1 106 ? 6.814 13.970 24.906 1.00 47.41 106 GLY A C 1
ATOM 797 O O . GLY A 1 106 ? 6.880 15.112 25.350 1.00 47.41 106 GLY A O 1
ATOM 798 N N . THR A 1 107 ? 6.936 12.904 25.699 1.00 49.50 107 THR A N 1
ATOM 799 C CA . THR A 1 107 ? 7.586 13.023 27.009 1.00 49.50 107 THR A CA 1
ATOM 800 C C . THR A 1 107 ? 9.067 13.276 26.751 1.00 49.50 107 THR A C 1
ATOM 802 O O . THR A 1 107 ? 9.848 12.348 26.559 1.00 49.50 107 THR A O 1
ATOM 805 N N . VAL A 1 108 ? 9.461 14.547 26.725 1.00 50.81 108 VAL A N 1
ATOM 806 C CA . VAL A 1 108 ? 10.863 14.927 26.891 1.00 50.81 108 VAL A CA 1
ATOM 807 C C . VAL A 1 108 ? 11.235 14.669 28.349 1.00 50.81 108 VAL A C 1
ATOM 809 O O . VAL A 1 108 ? 11.042 15.507 29.225 1.00 50.81 108 VAL A O 1
ATOM 812 N N . ALA A 1 109 ? 11.733 13.468 28.638 1.00 47.34 109 ALA A N 1
ATOM 813 C CA . ALA A 1 109 ? 12.462 13.223 29.873 1.00 47.34 109 ALA A CA 1
ATOM 814 C C . ALA A 1 109 ? 13.809 13.953 29.764 1.00 47.34 109 ALA A C 1
ATOM 816 O O . ALA A 1 109 ? 14.805 13.394 29.313 1.00 47.34 109 ALA A O 1
ATOM 817 N N . ALA A 1 110 ? 13.818 15.239 30.113 1.00 47.97 110 ALA A N 1
ATOM 818 C CA . ALA A 1 110 ? 15.045 15.977 30.351 1.00 47.97 110 ALA A CA 1
ATOM 819 C C . ALA A 1 110 ? 15.669 15.440 31.646 1.00 47.97 110 ALA A C 1
ATOM 821 O O . ALA A 1 110 ? 15.237 15.775 32.748 1.00 47.97 110 ALA A O 1
ATOM 822 N N . THR A 1 111 ? 16.665 14.566 31.520 1.00 53.19 111 THR A N 1
ATOM 823 C CA . THR A 1 111 ? 17.595 14.265 32.610 1.00 53.19 111 THR A CA 1
ATOM 824 C C . THR A 1 111 ? 18.423 15.513 32.889 1.00 53.19 111 THR A C 1
ATOM 826 O O . THR A 1 111 ? 19.261 15.896 32.076 1.00 53.19 111 THR A O 1
ATOM 829 N N . ALA A 1 112 ? 18.154 16.150 34.027 1.00 50.44 112 ALA A N 1
ATOM 830 C CA . ALA A 1 112 ? 19.041 17.136 34.623 1.00 50.44 112 ALA A CA 1
ATOM 831 C C . ALA A 1 112 ? 20.305 16.430 35.140 1.00 50.44 112 ALA A C 1
ATOM 833 O O . ALA A 1 112 ? 20.208 15.408 35.824 1.00 50.44 112 ALA A O 1
ATOM 834 N N . GLY A 1 113 ? 21.463 16.987 34.798 1.00 56.38 113 GLY A N 1
ATOM 835 C CA . GLY A 1 113 ? 22.777 16.683 35.355 1.00 56.38 113 GLY A CA 1
ATOM 836 C C . GLY A 1 113 ? 23.529 17.985 35.564 1.00 56.38 113 GLY A C 1
ATOM 837 O O . GLY A 1 113 ? 23.292 18.912 34.755 1.00 56.38 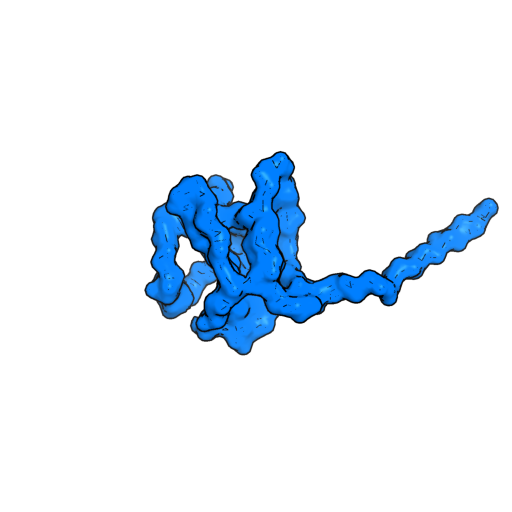113 GLY A O 1
#

Foldseek 3Di:
DDWDWQDWDDDDNDIWTWTDDPPQKIKTKAFDDPPDQQKHKAALVNQVSDDPQKDWAFDWDDPVPRITITGAAFDPPVVVVVVDPDDPRMGIHMTGIGGDDDPDDDPPPPDDD

Radius of gyration: 15.79 Å; Cα contacts (8 Å, |Δi|>4): 224; chains: 1; bounding box: 37×32×52 Å

Organism: NCBI:txid1872711

Secondary structure (DSSP, 8-state):
--EEEEEE--BTTB--EEEEETTSEEEEEEEEETTEEEEEEEEGGGGGGSPTTEEESSPEEE-SSSEEEEE-EEP--HHHHHHS---TTEEEEEEEEEEPPPS----------

Sequence (113 aa):
MRLTFLGKETQGGGSPTLFATDRQSYVVQGWKVSERTDCVEIPQRLLGHLEPGTCVGGSLRDTGRGSFVLSGQPVTDHQVLKQIAMPDHETCVEVTKKPAPTEGSGTVAATAG

pLDDT: mean 86.22, std 13.52, range [47.34, 97.19]

Mean predicted aligned error: 7.14 Å

Nea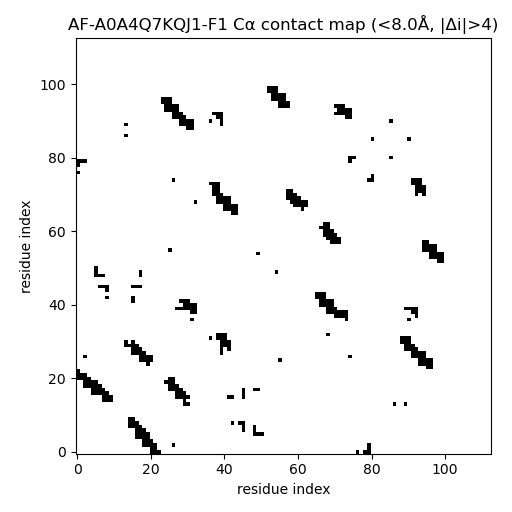rest PDB structures (foldseek):
  3v5j-assembly1_A  TM=2.794E-01  e=4.552E-01  Homo sapiens
  1n5b-assembly2_C  TM=2.794E-01  e=3.253E+00  Yersinia enterocolitica
  1k6z-assembly1_B  TM=2.757E-01  e=3.832E+00  Yersinia pestis
  1n5b-assembly3_B  TM=2.690E-01  e=5.036E+00  Yersinia enterocolitica
  3u51-assembly2_B  TM=3.184E-01  e=7.796E+00  Gallus gallus

Solvent-accessible surface area (backbone atoms only — not comparable to full-atom values): 6618 Å² total; per-residue (Å²): 132,56,77,44,85,55,44,70,43,81,54,99,92,47,64,33,32,39,25,41,39,84,74,62,27,31,42,39,36,13,38,56,41,88,99,43,66,45,33,24,35,37,52,58,70,53,64,74,44,51,62,88,71,43,37,76,58,41,58,76,41,79,70,86,77,64,32,28,40,38,35,33,46,56,68,77,57,63,71,51,57,68,72,47,89,69,56,95,65,41,40,43,23,36,25,44,55,34,75,38,85,70,94,80,77,81,82,76,80,77,79,84,12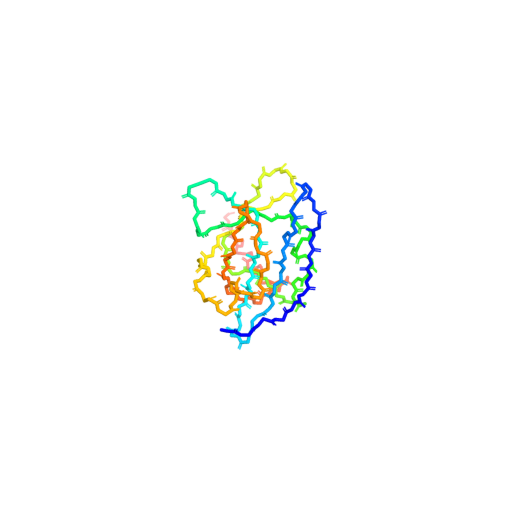7